Protein AF-A0A934XRZ8-F1 (afdb_monomer_lite)

Secondary structure (DSSP, 8-state):
-EEEEETTEEEEE-TT-EEEE-S-GGG--S-TTS---SEEEE-SS-EEEE----TT-TTS-HHHHHHHHHHHHTT---HHHHHHHHHHHHHHHHTT-S------TT----

Foldseek 3Di:
DDWDDDPPDIDDDDPQKDKDQAPDPVPVVADPVAAAAGMWMGHPPDIDRHHDDDLVPPPDDPVVSVVVVVCVVVVNDPVSVVRNVVRHLVSCVVVVRNDPPPPDPPPDDD

Radius of gyration: 16.51 Å; chains: 1; bounding box: 47×30×38 Å

Sequence (110 aa):
MTTLSEGNLLLTIPDTGQARKFDDSANHRLTHCMKAVDFIVELTDRYLFIEVKDPQNPRAHTKERDKFIQEFLAGQGDQELIYKYRDSFLYEWASGRGSQANPLPGAHRD

pLDDT: mean 82.26, std 14.89, range [37.19, 94.56]

Structure (mmCIF, N/CA/C/O backbone):
data_AF-A0A934XRZ8-F1
#
_entry.id   AF-A0A934XRZ8-F1
#
loop_
_atom_site.group_PDB
_atom_site.id
_atom_site.type_symbol
_atom_site.label_atom_id
_atom_site.label_alt_id
_atom_site.label_comp_id
_atom_site.label_asym_id
_atom_site.label_entity_id
_atom_site.label_seq_id
_atom_site.pdbx_PDB_ins_code
_atom_site.Cartn_x
_atom_site.Cartn_y
_atom_site.Cartn_z
_atom_site.occupancy
_atom_site.B_iso_or_equiv
_atom_site.auth_seq_id
_atom_site.auth_comp_id
_atom_site.auth_asym_id
_atom_site.auth_atom_id
_atom_site.pdbx_PDB_model_num
ATOM 1 N N . MET A 1 1 ? 2.857 -8.583 18.973 1.00 80.44 1 MET A N 1
ATOM 2 C CA . MET A 1 1 ? 3.413 -7.969 17.746 1.00 80.44 1 MET A CA 1
ATOM 3 C C . MET A 1 1 ? 2.860 -8.712 16.552 1.00 80.44 1 MET A C 1
ATOM 5 O O . MET A 1 1 ? 2.648 -9.916 16.666 1.00 80.44 1 MET A O 1
ATOM 9 N N . THR A 1 2 ? 2.662 -8.029 15.427 1.00 89.81 2 THR A N 1
ATOM 10 C CA . THR A 1 2 ? 2.230 -8.662 14.171 1.00 89.81 2 THR A CA 1
ATOM 11 C C . THR A 1 2 ? 3.306 -8.459 13.117 1.00 89.81 2 THR A C 1
ATOM 13 O O . THR A 1 2 ? 3.767 -7.336 12.928 1.00 89.81 2 THR A O 1
ATOM 16 N N . THR A 1 3 ? 3.690 -9.526 12.418 1.00 92.25 3 THR A N 1
ATOM 17 C CA . THR A 1 3 ? 4.663 -9.453 11.322 1.00 92.25 3 THR A CA 1
ATOM 18 C C . THR A 1 3 ? 3.970 -9.753 10.002 1.00 92.25 3 THR A C 1
ATOM 20 O O . THR A 1 3 ? 3.334 -10.796 9.859 1.00 92.25 3 THR A O 1
ATOM 23 N N . LEU A 1 4 ? 4.107 -8.843 9.039 1.00 90.12 4 LEU A N 1
ATOM 24 C CA . LEU A 1 4 ? 3.677 -9.030 7.655 1.00 90.12 4 LEU A CA 1
ATOM 25 C C . LEU A 1 4 ? 4.894 -9.211 6.748 1.00 90.12 4 LEU A C 1
ATOM 27 O O . LEU A 1 4 ? 5.991 -8.759 7.079 1.00 90.12 4 LEU A O 1
ATOM 31 N N . SER A 1 5 ? 4.695 -9.870 5.606 1.00 90.12 5 SER A N 1
ATOM 32 C CA . SER A 1 5 ? 5.760 -10.106 4.630 1.00 90.12 5 SER A CA 1
ATOM 33 C C . SER A 1 5 ? 5.313 -9.801 3.203 1.00 90.12 5 SER A C 1
ATOM 35 O O . SER A 1 5 ? 4.168 -10.076 2.841 1.00 90.12 5 SER A O 1
ATOM 37 N N . GLU A 1 6 ? 6.241 -9.262 2.412 1.00 86.94 6 GLU A N 1
ATOM 38 C CA . GLU A 1 6 ? 6.152 -9.127 0.955 1.00 86.94 6 GLU A CA 1
ATOM 39 C C . GLU A 1 6 ? 7.475 -9.604 0.356 1.00 86.94 6 GLU A C 1
ATOM 41 O O . GLU A 1 6 ? 8.514 -8.967 0.530 1.00 86.94 6 GLU A O 1
ATOM 46 N N . GLY A 1 7 ? 7.473 -10.772 -0.286 1.00 85.12 7 GLY A N 1
ATOM 47 C CA . GLY A 1 7 ? 8.718 -11.421 -0.697 1.00 85.12 7 GLY A CA 1
ATOM 48 C C . GLY A 1 7 ? 9.654 -11.672 0.493 1.00 85.12 7 GLY A C 1
ATOM 49 O O . GLY A 1 7 ? 9.323 -12.428 1.404 1.00 85.12 7 GLY A O 1
ATOM 50 N N . ASN A 1 8 ? 10.836 -11.059 0.468 1.00 86.75 8 ASN A N 1
ATOM 51 C CA . ASN A 1 8 ? 11.844 -11.110 1.533 1.00 86.75 8 ASN A CA 1
ATOM 52 C C . ASN A 1 8 ? 11.774 -9.918 2.508 1.00 86.75 8 ASN A C 1
ATOM 54 O O . ASN A 1 8 ? 12.579 -9.854 3.439 1.00 86.75 8 ASN A O 1
ATOM 58 N N . LEU A 1 9 ? 10.851 -8.976 2.303 1.00 87.75 9 LEU A N 1
ATOM 59 C CA . LEU A 1 9 ? 10.666 -7.823 3.176 1.00 87.75 9 LEU A CA 1
ATOM 60 C C . LEU A 1 9 ? 9.740 -8.181 4.337 1.00 87.75 9 LEU A C 1
ATOM 62 O O . LEU A 1 9 ? 8.725 -8.856 4.155 1.00 87.75 9 LEU A O 1
ATOM 66 N N . LEU A 1 10 ? 10.094 -7.707 5.532 1.00 92.31 10 LEU A N 1
ATOM 67 C CA . LEU A 1 10 ? 9.345 -7.921 6.768 1.00 92.31 10 LEU A CA 1
ATOM 68 C C . LEU A 1 10 ? 8.942 -6.578 7.373 1.00 92.31 10 LEU A C 1
ATOM 70 O O . LEU A 1 10 ? 9.776 -5.695 7.567 1.00 92.31 10 LEU A O 1
ATOM 74 N N . LEU A 1 11 ? 7.663 -6.455 7.709 1.00 91.12 11 LEU A N 1
ATOM 75 C CA . LEU A 1 11 ? 7.089 -5.308 8.404 1.00 91.12 11 LEU A CA 1
ATOM 76 C C . LEU A 1 11 ? 6.648 -5.765 9.793 1.00 91.12 11 LEU A C 1
ATOM 78 O O . LEU A 1 11 ? 5.717 -6.563 9.916 1.00 91.12 11 LEU A O 1
ATOM 82 N N . THR A 1 12 ? 7.308 -5.257 10.832 1.00 94.56 12 THR A N 1
ATOM 83 C CA . THR A 1 12 ? 6.937 -5.528 12.226 1.00 94.56 12 THR A CA 1
ATOM 84 C C . THR A 1 12 ? 6.070 -4.396 12.748 1.00 94.56 12 THR A C 1
ATOM 86 O O . THR A 1 12 ? 6.493 -3.241 12.787 1.00 94.56 12 THR A O 1
ATOM 89 N N . ILE A 1 13 ? 4.860 -4.741 13.170 1.00 94.19 13 ILE A N 1
ATOM 90 C CA . ILE A 1 13 ? 3.849 -3.804 13.648 1.00 94.19 13 ILE A CA 1
ATOM 91 C C . ILE A 1 13 ? 3.726 -3.952 15.170 1.00 94.19 13 ILE A C 1
ATOM 93 O O . ILE A 1 13 ? 3.658 -5.088 15.669 1.00 94.19 13 ILE A O 1
ATOM 97 N N . PRO A 1 14 ? 3.719 -2.833 15.922 1.00 92.25 14 PRO A N 1
ATOM 98 C CA . PRO A 1 14 ? 3.557 -2.868 17.370 1.00 92.25 14 PRO A CA 1
ATOM 99 C C . PRO A 1 14 ? 2.212 -3.487 17.761 1.00 92.25 14 PRO A C 1
ATOM 101 O O . PRO A 1 14 ? 1.252 -3.440 17.001 1.00 92.25 14 PRO A O 1
ATOM 104 N N . ASP A 1 15 ? 2.125 -4.025 18.976 1.00 90.25 15 ASP A N 1
ATOM 105 C CA . ASP A 1 15 ? 0.937 -4.721 19.508 1.00 90.25 15 ASP A CA 1
ATOM 106 C C . ASP A 1 15 ? -0.300 -3.824 19.586 1.00 90.25 15 ASP A C 1
ATOM 108 O O . ASP A 1 15 ? -1.427 -4.307 19.572 1.00 90.25 15 ASP A O 1
ATOM 112 N N . THR A 1 16 ? -0.081 -2.514 19.663 1.00 91.81 16 THR A N 1
ATOM 113 C CA . THR A 1 16 ? -1.128 -1.492 19.647 1.00 91.81 16 THR A CA 1
ATOM 114 C C . THR A 1 16 ? -1.679 -1.216 18.249 1.00 91.81 16 THR A C 1
ATOM 116 O O . THR A 1 16 ? -2.648 -0.471 18.123 1.00 91.81 16 THR A O 1
ATOM 119 N N . GLY A 1 17 ? -1.059 -1.774 17.208 1.00 91.56 17 GLY A N 1
ATOM 120 C CA . GLY A 1 17 ? -1.465 -1.623 15.821 1.00 91.56 17 GLY A CA 1
ATOM 121 C C . GLY A 1 17 ? -2.066 -2.901 15.245 1.00 91.56 17 GLY A C 1
ATOM 122 O O . GLY A 1 17 ? -1.700 -4.019 15.608 1.00 91.56 17 GLY A O 1
ATOM 123 N N . GLN A 1 18 ? -2.968 -2.728 14.288 1.00 92.06 18 GLN A N 1
ATOM 124 C CA . GLN A 1 18 ? -3.486 -3.804 13.451 1.00 92.06 18 GLN A CA 1
ATOM 125 C C . GLN A 1 18 ? -2.943 -3.643 12.041 1.00 92.06 18 GLN A C 1
ATOM 127 O O . GLN A 1 18 ? -2.780 -2.529 11.552 1.00 92.06 18 GLN A O 1
ATOM 132 N N . ALA A 1 19 ? -2.661 -4.747 11.363 1.00 92.06 19 ALA A N 1
ATOM 133 C CA . ALA A 1 19 ? -2.160 -4.692 10.002 1.00 92.06 19 ALA A CA 1
ATOM 134 C C . ALA A 1 19 ? -2.662 -5.868 9.181 1.00 92.06 19 ALA A C 1
ATOM 136 O O . ALA A 1 19 ? -2.875 -6.962 9.705 1.00 92.06 19 ALA A O 1
ATOM 137 N N . ARG A 1 20 ? -2.841 -5.637 7.882 1.00 90.75 20 ARG A N 1
ATOM 138 C CA . ARG A 1 20 ? -3.275 -6.666 6.938 1.00 90.75 20 ARG A CA 1
ATOM 139 C C . ARG A 1 20 ? -2.712 -6.419 5.547 1.00 90.75 20 ARG A C 1
ATOM 141 O O . ARG A 1 20 ? -2.519 -5.268 5.150 1.00 90.75 20 ARG A O 1
ATOM 148 N N . LYS A 1 21 ? -2.527 -7.507 4.799 1.00 91.25 21 LYS A N 1
ATOM 149 C CA . LYS A 1 21 ? -2.360 -7.453 3.345 1.00 91.25 21 LYS A CA 1
ATOM 150 C C . LYS A 1 21 ? -3.701 -7.087 2.712 1.00 91.25 21 LYS A C 1
ATOM 152 O O . LYS A 1 21 ? -4.736 -7.617 3.116 1.00 91.25 21 LYS A O 1
ATOM 157 N N . PHE A 1 22 ? -3.684 -6.134 1.794 1.00 89.12 22 PHE A N 1
ATOM 158 C CA . PHE A 1 22 ? -4.874 -5.565 1.175 1.00 89.12 22 PHE A CA 1
ATOM 159 C C . PHE A 1 22 ? -4.958 -5.905 -0.315 1.00 89.12 22 PHE A C 1
ATOM 161 O O . PHE A 1 22 ? -6.043 -6.243 -0.786 1.00 89.12 22 PHE A O 1
ATOM 168 N N . ASP A 1 23 ? -3.823 -5.944 -1.019 1.00 84.69 23 ASP A N 1
ATOM 169 C CA . ASP A 1 23 ? -3.750 -6.396 -2.414 1.00 84.69 23 ASP A CA 1
ATOM 170 C C . ASP A 1 23 ? -3.624 -7.930 -2.552 1.00 84.69 23 ASP A C 1
ATOM 172 O O . ASP A 1 23 ? -2.749 -8.464 -3.230 1.00 84.69 23 ASP A O 1
ATOM 176 N N . ASP A 1 24 ? -4.466 -8.683 -1.843 1.00 76.00 24 ASP A N 1
ATOM 177 C CA . ASP A 1 24 ? -4.521 -10.142 -1.985 1.00 76.00 24 ASP A CA 1
ATOM 178 C C . ASP A 1 24 ? -5.599 -10.546 -2.996 1.00 76.00 24 ASP A C 1
ATOM 180 O O . ASP A 1 24 ? -6.776 -10.250 -2.807 1.00 76.00 24 ASP A O 1
ATOM 184 N N . SER A 1 25 ? -5.203 -11.288 -4.032 1.00 65.38 25 SER A N 1
ATOM 185 C CA . SER A 1 25 ? -6.081 -11.848 -5.069 1.00 65.38 25 SER A CA 1
ATOM 186 C C . SER A 1 25 ? -7.289 -12.636 -4.538 1.00 65.38 25 SER A C 1
ATOM 188 O O . SER A 1 25 ? -8.355 -12.588 -5.149 1.00 65.38 25 SER A O 1
ATOM 190 N N . ALA A 1 26 ? -7.166 -13.323 -3.395 1.00 62.84 26 ALA A N 1
ATOM 191 C CA . ALA A 1 26 ? -8.270 -14.088 -2.803 1.00 62.84 26 ALA A CA 1
ATOM 192 C C . ALA A 1 26 ? -9.307 -13.192 -2.106 1.00 62.84 26 ALA A C 1
ATOM 194 O O . ALA A 1 26 ? -10.468 -13.567 -1.947 1.00 62.84 26 ALA A O 1
ATOM 195 N N . ASN A 1 27 ? -8.884 -11.996 -1.704 1.00 58.25 27 ASN A N 1
ATOM 196 C CA . ASN A 1 27 ? -9.676 -11.015 -0.982 1.00 58.25 27 ASN A CA 1
ATOM 197 C C . ASN A 1 27 ? -9.737 -9.693 -1.746 1.00 58.25 27 ASN A C 1
ATOM 199 O O . ASN A 1 27 ? -9.931 -8.665 -1.097 1.00 58.25 27 ASN A O 1
ATOM 203 N N . HIS A 1 28 ? -9.538 -9.702 -3.075 1.00 56.34 28 HIS A N 1
ATOM 204 C CA . HIS A 1 28 ? -9.414 -8.482 -3.867 1.00 56.34 28 HIS A CA 1
ATOM 205 C C . HIS A 1 28 ? -10.758 -7.761 -3.848 1.00 56.34 28 HIS A C 1
ATOM 207 O O . HIS A 1 28 ? -11.714 -8.063 -4.558 1.00 56.34 28 HIS A O 1
ATOM 213 N N . ARG A 1 29 ? -10.839 -6.882 -2.861 1.00 59.62 29 ARG A N 1
ATOM 214 C CA . ARG A 1 29 ? -12.042 -6.252 -2.334 1.00 59.62 29 ARG A CA 1
ATOM 215 C C . ARG A 1 29 ? -12.406 -5.009 -3.132 1.00 59.62 29 ARG A C 1
ATOM 217 O O . ARG A 1 29 ? -13.524 -4.511 -3.034 1.00 59.62 29 ARG A O 1
ATOM 224 N N . LEU A 1 30 ? -11.453 -4.545 -3.927 1.00 63.47 30 LEU A N 1
ATOM 225 C CA . LEU A 1 30 ? -11.585 -3.461 -4.865 1.00 63.47 30 LEU A CA 1
ATOM 226 C C . LEU A 1 30 ? -12.182 -4.004 -6.163 1.00 63.47 30 LEU A C 1
ATOM 228 O O . LEU A 1 30 ? -11.723 -4.994 -6.728 1.00 63.47 30 LEU A O 1
ATOM 232 N N . THR A 1 31 ? -13.257 -3.365 -6.618 1.00 60.28 31 THR A N 1
ATOM 233 C CA . THR A 1 31 ? -13.828 -3.611 -7.944 1.00 60.28 31 THR A CA 1
ATOM 234 C C . THR A 1 31 ? -12.744 -3.391 -9.000 1.00 60.28 31 THR A C 1
ATOM 236 O O . THR A 1 31 ? -11.897 -2.527 -8.807 1.00 60.28 31 THR A O 1
ATOM 239 N N . HIS A 1 32 ? -12.793 -4.107 -10.129 1.00 68.06 32 HIS A N 1
ATOM 240 C CA . HIS A 1 32 ? -11.825 -4.068 -11.250 1.00 68.06 32 HIS A CA 1
ATOM 241 C C . HIS A 1 32 ? -11.374 -2.672 -11.753 1.00 68.06 32 HIS A C 1
ATOM 243 O O . HIS A 1 32 ? -10.483 -2.578 -12.592 1.00 68.06 32 HIS A O 1
ATOM 249 N N . CYS A 1 33 ? -12.009 -1.594 -11.296 1.00 77.56 33 CYS A N 1
ATOM 250 C CA . CYS A 1 33 ? -11.712 -0.205 -11.617 1.00 77.56 33 CYS A CA 1
ATOM 251 C C . CYS A 1 33 ? -10.875 0.550 -10.563 1.00 77.56 33 CYS A C 1
ATOM 253 O O . CYS A 1 33 ? -10.525 1.700 -10.814 1.00 77.56 33 CYS A O 1
ATOM 255 N N . MET A 1 34 ? -10.564 -0.044 -9.405 1.00 86.31 34 MET A N 1
ATOM 256 C CA . MET A 1 34 ? -9.865 0.626 -8.299 1.00 86.31 34 MET A CA 1
ATOM 257 C C . MET A 1 34 ? -8.476 0.028 -8.053 1.00 86.31 34 MET A C 1
ATOM 259 O O . MET A 1 34 ? -8.274 -1.174 -8.210 1.00 86.31 34 MET A O 1
ATOM 263 N N . LYS A 1 35 ? -7.515 0.866 -7.646 1.00 89.88 35 LYS A N 1
ATOM 264 C CA . LYS A 1 35 ? -6.144 0.443 -7.320 1.00 89.88 35 LYS A CA 1
ATOM 265 C C . LYS A 1 35 ? -5.962 0.166 -5.820 1.00 89.88 35 LYS A C 1
ATOM 267 O O . LYS A 1 35 ? -6.453 0.919 -4.984 1.00 89.88 35 LYS A O 1
ATOM 272 N N . ALA A 1 36 ? -5.214 -0.884 -5.482 1.00 91.44 36 ALA A N 1
ATOM 273 C CA . ALA A 1 36 ? -4.932 -1.301 -4.105 1.00 91.44 36 ALA A CA 1
ATOM 274 C C . ALA A 1 36 ? -3.494 -0.968 -3.694 1.00 91.44 36 ALA A C 1
ATOM 276 O O . ALA A 1 36 ? -2.586 -1.110 -4.512 1.00 91.44 36 ALA A O 1
ATOM 277 N N . VAL A 1 37 ? -3.278 -0.573 -2.438 1.00 93.38 37 VAL A N 1
ATOM 278 C CA . VAL A 1 37 ? -1.956 -0.688 -1.792 1.00 93.38 37 VAL A CA 1
ATOM 279 C C . VAL A 1 37 ? -1.725 -2.113 -1.287 1.00 93.38 37 VAL A C 1
ATOM 281 O O . VAL A 1 37 ? -2.687 -2.819 -0.978 1.00 93.38 37 VAL A O 1
ATOM 284 N N . ASP A 1 38 ? -0.465 -2.511 -1.122 1.00 91.88 38 ASP A N 1
ATOM 285 C CA . ASP A 1 38 ? -0.113 -3.840 -0.605 1.00 91.88 38 ASP A CA 1
ATOM 286 C C . ASP A 1 38 ? -0.613 -4.071 0.825 1.00 91.88 38 ASP A C 1
ATOM 288 O O . ASP A 1 38 ? -1.188 -5.121 1.125 1.00 91.88 38 ASP A O 1
ATOM 292 N N . PHE A 1 39 ? -0.429 -3.088 1.713 1.00 93.19 39 PHE A N 1
ATOM 293 C CA . PHE A 1 39 ? -0.768 -3.204 3.130 1.00 93.19 39 PHE A CA 1
ATOM 294 C C . PHE A 1 39 ? -1.532 -2.002 3.662 1.00 93.19 39 PHE A C 1
ATOM 296 O O . PHE A 1 39 ? -1.311 -0.855 3.271 1.00 93.19 39 PHE A O 1
ATOM 303 N N . ILE A 1 40 ? -2.381 -2.277 4.650 1.00 93.25 40 ILE A N 1
ATOM 304 C CA . ILE A 1 40 ? -3.007 -1.249 5.478 1.00 93.25 40 ILE A CA 1
ATOM 305 C C . ILE A 1 40 ? -2.667 -1.539 6.932 1.00 93.25 40 ILE A C 1
ATOM 307 O O . ILE A 1 40 ? -2.901 -2.648 7.422 1.00 93.25 40 ILE A O 1
ATOM 311 N N . VAL A 1 41 ? -2.121 -0.529 7.606 1.00 93.50 41 VAL A N 1
ATOM 312 C CA . VAL A 1 41 ? -1.806 -0.551 9.034 1.00 93.50 41 VAL A CA 1
ATOM 313 C C . VAL A 1 41 ? -2.666 0.488 9.735 1.00 93.50 41 VAL A C 1
ATOM 315 O O . VAL A 1 41 ? -2.675 1.656 9.361 1.00 93.50 41 VAL A O 1
ATOM 318 N N . GLU A 1 42 ? -3.373 0.064 10.765 1.00 92.56 42 GLU A N 1
ATOM 319 C CA . GLU A 1 42 ? -4.129 0.913 11.671 1.00 92.56 42 GLU A CA 1
ATOM 320 C C . GLU A 1 42 ? -3.349 1.028 12.977 1.00 92.56 42 GLU A C 1
ATOM 322 O O . GLU A 1 42 ? -3.154 0.046 13.692 1.00 92.56 42 GLU A O 1
ATOM 327 N N . LEU A 1 43 ? -2.853 2.228 13.255 1.00 90.75 43 LEU A N 1
ATOM 328 C CA . LEU A 1 43 ? -2.252 2.591 14.531 1.00 90.75 43 LEU A CA 1
ATOM 329 C C . LEU A 1 43 ? -3.288 3.351 15.366 1.00 90.75 43 LEU A C 1
ATOM 331 O O . LEU A 1 43 ? -4.360 3.706 14.886 1.00 90.75 43 LEU A O 1
ATOM 335 N N . THR A 1 44 ? -2.950 3.654 16.617 1.00 89.25 44 THR A N 1
ATOM 336 C CA . THR A 1 44 ? -3.875 4.307 17.556 1.00 89.25 44 THR A CA 1
ATOM 337 C C . THR A 1 44 ? -4.369 5.685 17.109 1.00 89.25 44 THR A C 1
ATOM 339 O O . THR A 1 44 ? -5.421 6.122 17.560 1.00 89.25 44 THR A O 1
ATOM 342 N N . ASP A 1 45 ? -3.614 6.392 16.267 1.00 89.44 45 ASP A N 1
ATOM 343 C CA . ASP A 1 45 ? -3.891 7.777 15.875 1.00 89.44 45 ASP A CA 1
ATOM 344 C C . ASP A 1 45 ? -3.936 8.005 14.356 1.00 89.44 45 ASP A C 1
ATOM 346 O O . ASP A 1 45 ? -4.180 9.127 13.909 1.00 89.44 45 ASP A O 1
ATOM 350 N N . ARG A 1 46 ? -3.673 6.971 13.549 1.00 89.81 46 ARG A N 1
ATOM 351 C CA . ARG A 1 46 ? -3.560 7.100 12.092 1.00 89.81 46 ARG A CA 1
ATOM 352 C C . ARG A 1 46 ? -3.691 5.767 11.371 1.00 89.81 46 ARG A C 1
ATOM 354 O O . ARG A 1 46 ? -3.353 4.715 11.909 1.00 89.81 46 ARG A O 1
ATOM 361 N N . TYR A 1 47 ? -4.055 5.856 10.098 1.00 92.75 47 TYR A N 1
ATOM 362 C CA . TYR A 1 47 ? -3.899 4.771 9.136 1.00 92.75 47 TYR A CA 1
ATOM 363 C C . TYR A 1 47 ? -2.662 5.016 8.274 1.00 92.75 47 TYR A C 1
ATOM 365 O O . TYR A 1 47 ? -2.398 6.145 7.856 1.00 92.75 47 TYR A O 1
ATOM 373 N N . LEU A 1 48 ? -1.931 3.948 7.977 1.00 94.06 48 LEU A N 1
ATOM 374 C CA . LEU A 1 48 ? -0.859 3.921 6.993 1.00 94.06 48 LEU A CA 1
ATOM 375 C C . LEU A 1 48 ? -1.295 3.026 5.835 1.00 94.06 48 LEU A C 1
ATOM 377 O O . LEU A 1 48 ? -1.648 1.863 6.033 1.00 94.06 48 LEU A O 1
ATOM 381 N N . PHE A 1 49 ? -1.242 3.577 4.629 1.00 94.44 49 PHE A N 1
ATOM 382 C CA . PHE A 1 49 ? -1.458 2.859 3.379 1.00 94.44 49 PHE A CA 1
ATOM 383 C C . PHE A 1 49 ? -0.092 2.677 2.733 1.00 94.44 49 PHE A C 1
ATOM 385 O O . PHE A 1 49 ? 0.565 3.664 2.401 1.00 94.44 49 PHE A O 1
ATOM 392 N N . ILE A 1 50 ? 0.365 1.434 2.640 1.00 93.88 50 ILE A N 1
ATOM 393 C CA . ILE A 1 50 ? 1.758 1.118 2.335 1.00 93.88 50 ILE A CA 1
ATOM 394 C C . ILE A 1 50 ? 1.804 0.327 1.034 1.00 93.88 50 ILE A C 1
ATOM 396 O O . ILE A 1 50 ? 1.277 -0.780 0.959 1.00 93.88 50 ILE A O 1
ATOM 400 N N . GLU A 1 51 ? 2.466 0.907 0.039 1.00 93.06 51 GLU A N 1
ATOM 401 C CA . GLU A 1 51 ? 2.909 0.230 -1.177 1.00 93.06 51 GLU A CA 1
ATOM 402 C C . GLU A 1 51 ? 4.400 -0.087 -1.041 1.00 93.06 51 GLU A C 1
ATOM 404 O O . GLU A 1 51 ? 5.191 0.767 -0.627 1.00 93.06 51 GLU A O 1
ATOM 409 N N . VAL A 1 52 ? 4.793 -1.299 -1.408 1.00 90.88 52 VAL A N 1
ATOM 410 C CA . VAL A 1 52 ? 6.162 -1.790 -1.349 1.00 90.88 52 VAL A CA 1
ATOM 411 C C . VAL A 1 52 ? 6.686 -1.999 -2.766 1.00 90.88 52 VAL A C 1
ATOM 413 O O . VAL A 1 52 ? 6.132 -2.751 -3.563 1.00 90.88 52 VAL A O 1
ATOM 416 N N . LYS A 1 53 ? 7.815 -1.359 -3.079 1.00 87.81 53 LYS A N 1
ATOM 417 C CA . LYS A 1 53 ? 8.574 -1.607 -4.308 1.00 87.81 53 LYS A CA 1
ATOM 418 C C . LYS A 1 53 ? 9.932 -2.193 -3.942 1.00 87.81 53 LYS A C 1
ATOM 420 O O . LYS A 1 53 ? 10.721 -1.537 -3.268 1.00 87.81 53 LYS A O 1
ATOM 425 N N . ASP A 1 54 ? 10.208 -3.409 -4.410 1.00 88.19 54 ASP A N 1
ATOM 426 C CA . ASP A 1 54 ? 11.526 -4.038 -4.297 1.00 88.19 54 ASP A CA 1
ATOM 427 C C . ASP A 1 54 ? 12.233 -4.039 -5.666 1.00 88.19 54 ASP A C 1
ATOM 429 O O . ASP A 1 54 ? 12.026 -4.953 -6.472 1.00 88.19 54 ASP A O 1
ATOM 433 N N . PRO A 1 55 ? 13.078 -3.032 -5.965 1.00 85.75 55 PRO A N 1
ATOM 434 C CA . PRO A 1 55 ? 13.840 -3.008 -7.209 1.00 85.75 55 PRO A CA 1
ATOM 435 C C . PRO A 1 55 ? 14.911 -4.109 -7.276 1.00 85.75 55 PRO A C 1
ATOM 437 O O . PRO A 1 55 ? 15.440 -4.371 -8.354 1.00 85.75 55 PRO A O 1
ATOM 440 N N . GLN A 1 56 ? 15.254 -4.757 -6.159 1.00 85.44 56 GLN A N 1
ATOM 441 C CA . GLN A 1 56 ? 16.212 -5.862 -6.128 1.00 85.44 56 GLN A CA 1
ATOM 442 C C . GLN A 1 56 ? 15.549 -7.223 -6.368 1.00 85.44 56 GLN A C 1
ATOM 444 O O . GLN A 1 56 ? 16.260 -8.215 -6.542 1.00 85.44 56 GLN A O 1
ATOM 449 N N . ASN A 1 57 ? 14.215 -7.281 -6.438 1.00 83.88 57 ASN A N 1
ATOM 450 C CA . ASN A 1 57 ? 13.492 -8.515 -6.704 1.00 83.88 57 ASN A CA 1
ATOM 451 C C . ASN A 1 57 ? 13.925 -9.098 -8.066 1.00 83.88 57 ASN A C 1
ATOM 453 O O . ASN A 1 57 ? 13.673 -8.484 -9.107 1.00 83.88 57 ASN A O 1
ATOM 457 N N . PRO A 1 58 ? 14.521 -10.306 -8.108 1.00 82.88 58 PRO A N 1
ATOM 458 C CA . PRO A 1 58 ? 15.023 -10.898 -9.349 1.00 82.88 58 PRO A CA 1
ATOM 459 C C . PRO A 1 58 ? 13.909 -11.252 -10.343 1.00 82.88 58 PRO A C 1
ATOM 461 O O . PRO A 1 58 ? 14.193 -11.521 -11.508 1.00 82.88 58 PRO A O 1
ATOM 464 N N . ARG A 1 59 ? 12.647 -11.275 -9.895 1.00 84.62 59 ARG A N 1
ATOM 465 C CA . ARG A 1 59 ? 11.471 -11.501 -10.744 1.00 84.62 59 ARG A CA 1
ATOM 466 C C . ARG A 1 59 ? 10.865 -10.208 -11.294 1.00 84.62 59 ARG A C 1
ATOM 468 O O . ARG A 1 59 ? 9.946 -10.294 -12.102 1.00 84.62 59 ARG A O 1
ATOM 475 N N . ALA A 1 60 ? 11.336 -9.035 -10.868 1.00 83.75 60 ALA A N 1
ATOM 476 C CA . ALA A 1 60 ? 10.849 -7.768 -11.397 1.00 83.75 60 ALA A CA 1
ATOM 477 C C . ALA A 1 60 ? 11.226 -7.627 -12.879 1.00 83.75 60 ALA A C 1
ATOM 479 O O . ALA A 1 60 ? 12.357 -7.915 -13.280 1.00 83.75 60 ALA A O 1
ATOM 480 N N . HIS A 1 61 ? 10.294 -7.149 -13.705 1.00 87.56 61 HIS A N 1
ATOM 481 C CA . HIS A 1 61 ? 10.588 -6.875 -15.105 1.00 87.56 61 HIS A CA 1
ATOM 482 C C . HIS A 1 61 ? 11.612 -5.743 -15.216 1.00 87.56 61 HIS A C 1
ATOM 484 O O . HIS A 1 61 ? 11.368 -4.626 -14.760 1.00 87.56 61 HIS A O 1
ATOM 490 N N . THR A 1 62 ? 12.742 -6.011 -15.878 1.00 89.06 62 THR A N 1
ATOM 491 C CA . THR A 1 62 ? 13.875 -5.077 -15.998 1.00 89.06 62 THR A CA 1
ATOM 492 C C . THR A 1 62 ? 13.443 -3.681 -16.445 1.00 89.06 62 THR A C 1
ATOM 494 O O . THR A 1 62 ? 13.845 -2.691 -15.848 1.00 89.06 62 THR A O 1
ATOM 497 N N . LYS A 1 63 ? 12.553 -3.592 -17.445 1.00 89.56 63 LYS A N 1
ATOM 498 C CA . LYS A 1 63 ? 12.057 -2.313 -17.974 1.00 89.56 63 LYS A CA 1
ATOM 499 C C . LYS A 1 63 ? 11.253 -1.510 -16.945 1.00 89.56 63 LYS A C 1
ATOM 501 O O . LYS A 1 63 ? 11.398 -0.294 -16.881 1.00 89.56 63 LYS A O 1
ATOM 506 N N . GLU A 1 64 ? 10.395 -2.170 -16.174 1.00 86.38 64 GLU A N 1
ATOM 507 C CA . GLU A 1 64 ? 9.549 -1.521 -15.164 1.00 86.38 64 GLU A CA 1
ATOM 508 C C . GLU A 1 64 ? 10.377 -1.087 -13.959 1.00 86.38 64 GLU A C 1
ATOM 510 O O . GLU A 1 64 ? 10.232 0.038 -13.488 1.00 86.38 64 GLU A O 1
ATOM 515 N N . ARG A 1 65 ? 11.312 -1.941 -13.528 1.00 90.44 65 ARG A N 1
ATOM 516 C CA . ARG A 1 65 ? 12.287 -1.622 -12.485 1.00 90.44 65 ARG A CA 1
ATOM 517 C C . ARG A 1 65 ? 13.119 -0.398 -12.856 1.00 90.44 65 ARG A C 1
ATOM 519 O O . ARG A 1 65 ? 13.218 0.533 -12.064 1.00 90.44 65 ARG A O 1
ATOM 526 N N . ASP A 1 66 ? 13.725 -0.400 -14.040 1.00 91.25 66 ASP A N 1
ATOM 527 C CA . ASP A 1 66 ? 14.613 0.684 -14.462 1.00 91.25 66 ASP A CA 1
ATOM 528 C C . ASP A 1 66 ? 13.831 1.995 -14.613 1.00 91.25 66 ASP A C 1
ATOM 530 O O . ASP A 1 66 ? 14.307 3.042 -14.180 1.00 91.25 66 ASP A O 1
ATOM 534 N N . LYS A 1 67 ? 12.599 1.932 -15.140 1.00 89.19 67 LYS A N 1
ATOM 535 C CA . LYS A 1 67 ? 11.684 3.078 -15.181 1.00 89.19 67 LYS A CA 1
ATOM 536 C C . LYS A 1 67 ? 11.402 3.617 -13.774 1.00 89.19 67 LYS A C 1
ATOM 538 O O . LYS A 1 67 ? 11.617 4.802 -13.544 1.00 89.19 67 LYS A O 1
ATOM 543 N N . PHE A 1 68 ? 10.993 2.756 -12.839 1.00 88.75 68 PHE A N 1
ATOM 544 C CA . PHE A 1 68 ? 10.721 3.149 -11.454 1.00 88.75 68 PHE A CA 1
ATOM 545 C C . PHE A 1 68 ? 11.937 3.817 -10.798 1.00 88.75 68 PHE A C 1
ATOM 547 O O . PHE A 1 68 ? 11.803 4.887 -10.215 1.00 88.75 68 PHE A O 1
ATOM 554 N N . ILE A 1 69 ? 13.134 3.230 -10.931 1.00 90.12 69 ILE A N 1
ATOM 555 C CA . ILE A 1 69 ? 14.369 3.801 -10.370 1.00 90.12 69 ILE A CA 1
ATOM 556 C C . ILE A 1 69 ? 14.642 5.192 -10.954 1.00 90.12 69 ILE A C 1
ATOM 558 O O . ILE A 1 69 ? 14.981 6.108 -10.208 1.00 90.12 69 ILE A O 1
ATOM 562 N N . GLN A 1 70 ? 14.498 5.364 -12.271 1.00 91.69 70 GLN A N 1
ATOM 563 C CA . GLN A 1 70 ? 14.712 6.658 -12.924 1.00 91.69 70 GLN A CA 1
ATOM 564 C C . GLN A 1 70 ? 13.709 7.716 -12.448 1.00 91.69 70 GLN A C 1
ATOM 566 O O . GLN A 1 70 ? 14.120 8.815 -12.081 1.00 91.69 70 GLN A O 1
ATOM 571 N N . GLU A 1 71 ? 12.414 7.389 -12.411 1.00 89.12 71 GLU A N 1
ATOM 572 C CA . GLU A 1 71 ? 11.358 8.305 -11.953 1.00 89.12 71 GLU A CA 1
ATOM 573 C C . GLU A 1 71 ? 11.555 8.683 -10.475 1.00 89.12 71 GLU A C 1
ATOM 575 O O . GLU A 1 71 ? 11.506 9.865 -10.123 1.00 89.12 71 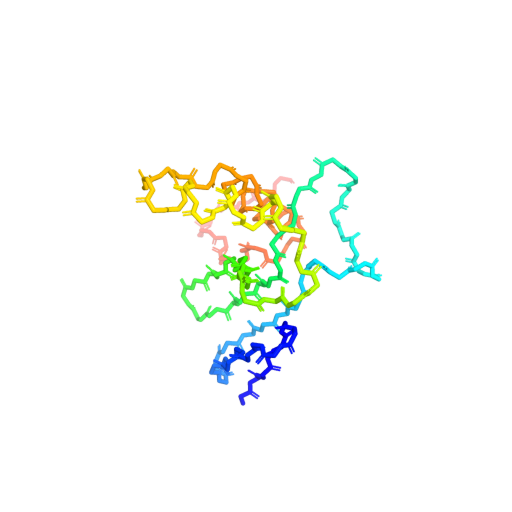GLU A O 1
ATOM 580 N N . PHE A 1 72 ? 11.889 7.702 -9.630 1.00 88.25 72 PHE A N 1
ATOM 581 C CA . PHE A 1 72 ? 12.173 7.905 -8.210 1.00 88.25 72 PHE A CA 1
ATOM 582 C C . PHE A 1 72 ? 13.378 8.830 -7.981 1.00 88.25 72 PHE A C 1
ATOM 584 O O . PHE A 1 72 ? 13.285 9.795 -7.223 1.00 88.25 72 PHE A O 1
ATOM 591 N N . LEU A 1 73 ? 14.506 8.584 -8.660 1.00 90.12 73 LEU A N 1
ATOM 592 C CA . LEU A 1 73 ? 15.714 9.414 -8.537 1.00 90.12 73 LEU A CA 1
ATOM 593 C C . LEU A 1 73 ? 15.524 10.828 -9.096 1.00 90.12 73 LEU A C 1
ATOM 595 O O . LEU A 1 73 ? 16.155 11.767 -8.614 1.00 90.12 73 LEU A O 1
ATOM 599 N N . ALA A 1 74 ? 14.645 10.995 -10.085 1.00 92.19 74 ALA A N 1
ATOM 600 C CA . ALA A 1 74 ? 14.274 12.301 -10.617 1.00 92.19 74 ALA A CA 1
ATOM 601 C C . ALA A 1 74 ? 13.353 13.101 -9.673 1.00 92.19 74 ALA A C 1
ATOM 603 O O . ALA A 1 74 ? 12.988 14.232 -9.997 1.00 92.19 74 ALA A O 1
ATOM 604 N N . GLY A 1 75 ? 12.958 12.531 -8.527 1.00 84.38 75 GLY A N 1
ATOM 605 C CA . GLY A 1 75 ? 12.017 13.150 -7.595 1.00 84.38 75 GLY A CA 1
ATOM 606 C C . GLY A 1 75 ? 10.611 13.286 -8.176 1.00 84.38 75 GLY A C 1
ATOM 607 O O . GLY A 1 75 ? 9.827 14.109 -7.701 1.00 84.38 75 GLY A O 1
ATOM 608 N N . GLN A 1 76 ? 10.288 12.519 -9.222 1.00 80.94 76 GLN A N 1
ATOM 609 C CA . GLN A 1 76 ? 8.939 12.503 -9.761 1.00 80.94 76 GLN A CA 1
ATOM 610 C C . GLN A 1 76 ? 8.029 11.826 -8.739 1.00 80.94 76 GLN A C 1
ATOM 612 O O . GLN A 1 76 ? 8.331 10.750 -8.224 1.00 80.94 76 GLN A O 1
ATOM 617 N N . GLY A 1 77 ? 6.922 12.492 -8.409 1.00 69.62 77 GLY A N 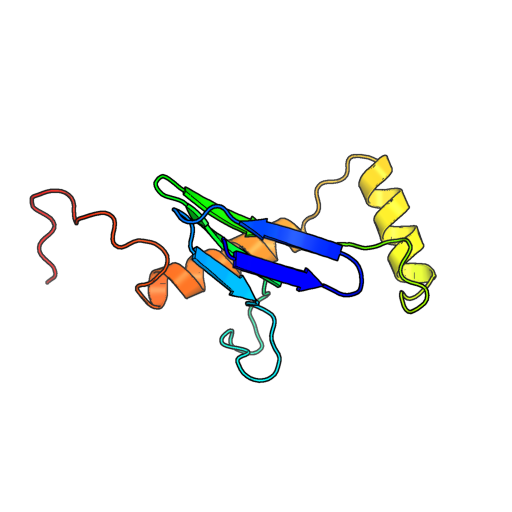1
ATOM 618 C CA . GLY A 1 77 ? 5.914 11.911 -7.534 1.00 69.62 77 GLY A CA 1
ATOM 619 C C . GLY A 1 77 ? 5.347 10.638 -8.155 1.00 69.62 77 GLY A C 1
ATOM 620 O O . GLY A 1 77 ? 5.041 10.605 -9.347 1.00 69.62 77 GLY A O 1
ATOM 621 N N . ASP A 1 78 ? 5.179 9.602 -7.337 1.00 82.00 78 ASP A N 1
ATOM 622 C CA . ASP A 1 78 ? 4.538 8.367 -7.767 1.00 82.00 78 ASP A CA 1
ATOM 623 C C . ASP A 1 78 ? 3.022 8.603 -7.887 1.00 82.00 78 ASP A C 1
ATOM 625 O O . ASP A 1 78 ? 2.250 8.499 -6.929 1.00 82.00 78 ASP A O 1
ATOM 629 N N . GLN A 1 79 ? 2.590 8.989 -9.088 1.00 86.19 79 GLN A N 1
ATOM 630 C CA . GLN A 1 79 ? 1.180 9.225 -9.397 1.00 86.19 79 GLN A CA 1
ATOM 631 C C . GLN A 1 79 ? 0.335 7.960 -9.179 1.00 86.19 79 GLN A C 1
ATOM 633 O O . GLN A 1 79 ? -0.848 8.049 -8.843 1.00 86.19 79 GLN A O 1
ATOM 638 N N . GLU A 1 80 ? 0.929 6.778 -9.350 1.00 87.38 80 GLU A N 1
ATOM 639 C CA . GLU A 1 80 ? 0.255 5.515 -9.089 1.00 87.38 80 GLU A CA 1
ATOM 640 C C . GLU A 1 80 ? 0.013 5.315 -7.591 1.00 87.38 80 GLU A C 1
ATOM 642 O O . GLU A 1 80 ? -1.095 4.924 -7.213 1.00 87.38 80 GLU A O 1
ATOM 647 N N . LEU A 1 81 ? 0.976 5.678 -6.741 1.00 91.31 81 LEU A N 1
ATOM 648 C CA . LEU A 1 81 ? 0.804 5.681 -5.289 1.00 91.31 81 LEU A CA 1
ATOM 649 C C . LEU A 1 81 ? -0.347 6.597 -4.849 1.00 91.31 81 LEU A C 1
ATOM 651 O O . LEU A 1 81 ? -1.131 6.211 -3.983 1.00 91.31 81 LEU A O 1
ATOM 655 N N . ILE A 1 82 ? -0.511 7.769 -5.475 1.00 91.69 82 ILE A N 1
ATOM 656 C CA . ILE A 1 82 ? -1.641 8.674 -5.190 1.00 91.69 82 ILE A CA 1
ATOM 657 C C . ILE A 1 82 ? -2.978 7.978 -5.465 1.00 91.69 82 ILE A C 1
ATOM 659 O O . ILE A 1 82 ? -3.891 8.035 -4.637 1.00 91.69 82 ILE A O 1
ATOM 663 N N . TYR A 1 83 ? -3.110 7.309 -6.613 1.00 92.69 83 TYR A N 1
ATOM 664 C CA . TYR A 1 83 ? -4.340 6.594 -6.954 1.00 92.69 83 TYR A CA 1
ATOM 665 C C . TYR A 1 83 ? -4.583 5.396 -6.037 1.00 92.69 83 TYR A C 1
ATOM 667 O O . TYR A 1 83 ? -5.698 5.237 -5.546 1.00 92.69 83 TYR A O 1
ATOM 675 N N . LYS A 1 84 ? -3.544 4.605 -5.746 1.00 93.19 84 LYS A N 1
ATOM 676 C CA . LYS A 1 84 ? -3.617 3.479 -4.807 1.00 93.19 84 LYS A CA 1
ATOM 677 C C . LYS A 1 84 ? -4.056 3.933 -3.417 1.00 93.19 84 LYS A C 1
ATOM 679 O O . LYS A 1 84 ? -4.951 3.321 -2.839 1.00 93.19 84 LYS A O 1
ATOM 684 N N . TYR A 1 85 ? -3.487 5.025 -2.904 1.00 94.06 85 TYR A N 1
ATOM 685 C CA . TYR A 1 85 ? -3.899 5.622 -1.634 1.00 94.06 85 TYR A CA 1
ATOM 686 C C . TYR A 1 85 ? -5.370 6.040 -1.664 1.00 94.06 85 TYR A C 1
ATOM 688 O O . TYR A 1 85 ? -6.144 5.595 -0.820 1.00 94.06 85 TYR A O 1
ATOM 696 N N . ARG A 1 86 ? -5.765 6.866 -2.645 1.00 93.94 86 ARG A N 1
ATOM 697 C CA . ARG A 1 86 ? -7.132 7.396 -2.762 1.00 93.94 86 ARG A CA 1
ATOM 698 C C . ARG A 1 86 ? -8.160 6.273 -2.784 1.00 93.94 86 ARG A C 1
ATOM 700 O O . AR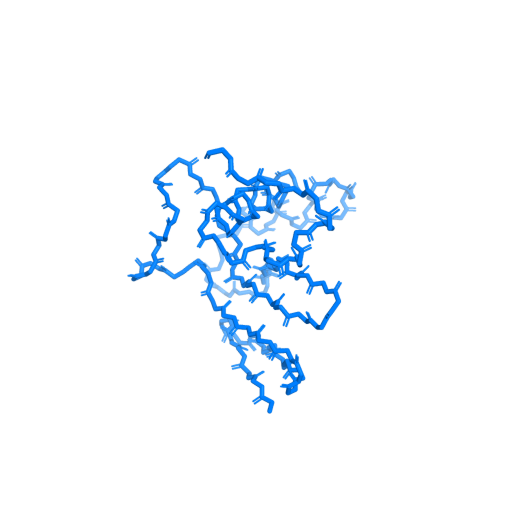G A 1 86 ? -9.141 6.320 -2.046 1.00 93.94 86 ARG A O 1
ATOM 707 N N . ASP A 1 87 ? -7.935 5.288 -3.641 1.00 93.19 87 ASP A N 1
ATOM 708 C CA . ASP A 1 87 ? -8.874 4.201 -3.877 1.00 93.19 87 ASP A CA 1
ATOM 709 C C . ASP A 1 87 ? -8.945 3.269 -2.656 1.00 93.19 87 ASP A C 1
ATOM 711 O O . ASP A 1 87 ? -10.040 2.936 -2.199 1.00 93.19 87 ASP A O 1
ATOM 715 N N . SER A 1 88 ? -7.799 2.927 -2.057 1.00 92.44 88 SER A N 1
ATOM 716 C CA . SER A 1 88 ? -7.748 2.110 -0.837 1.00 92.44 88 SER A CA 1
ATOM 717 C C . SER A 1 88 ? -8.410 2.811 0.350 1.00 92.44 88 SER A C 1
ATOM 719 O O . SER A 1 88 ? -9.182 2.190 1.081 1.00 92.44 88 SER A O 1
ATOM 721 N N . PHE A 1 89 ? -8.160 4.111 0.525 1.00 92.81 89 PHE A N 1
ATOM 722 C CA . PHE A 1 89 ? -8.803 4.918 1.559 1.00 92.81 89 PHE A CA 1
ATOM 723 C C . PHE A 1 89 ? -10.317 4.977 1.362 1.00 92.81 89 PHE A C 1
ATOM 725 O O . PHE A 1 89 ? -11.063 4.676 2.293 1.00 92.81 89 PHE A O 1
ATOM 732 N N . LEU A 1 90 ? -10.775 5.333 0.156 1.00 91.56 90 LEU A N 1
ATOM 733 C CA . LEU A 1 90 ? -12.199 5.459 -0.149 1.00 91.56 90 LEU A CA 1
ATOM 734 C C . LEU A 1 90 ? -12.933 4.141 0.096 1.00 91.56 90 LEU A C 1
ATOM 736 O O . LEU A 1 90 ? -14.004 4.134 0.702 1.00 91.56 90 LEU A O 1
ATOM 740 N N . TYR A 1 91 ? -12.343 3.029 -0.339 1.00 89.19 91 TYR A N 1
ATOM 741 C CA . TYR A 1 91 ? -12.898 1.708 -0.101 1.00 89.19 91 TYR A CA 1
ATOM 742 C C . TYR A 1 91 ? -12.992 1.383 1.390 1.00 89.19 91 TYR A C 1
ATOM 744 O O . TYR A 1 91 ? -14.040 0.952 1.873 1.00 89.19 91 TYR A O 1
ATOM 752 N N . GLU A 1 92 ? -11.916 1.607 2.143 1.00 88.12 92 GLU A N 1
ATOM 753 C CA . GLU A 1 92 ? -11.912 1.332 3.574 1.00 88.12 92 GLU A CA 1
ATOM 754 C C . GLU A 1 92 ? -12.927 2.189 4.318 1.00 88.12 92 GLU A C 1
ATOM 756 O O . GLU A 1 92 ? -13.695 1.659 5.125 1.00 88.12 92 GLU A O 1
ATOM 761 N N . TRP A 1 93 ? -12.995 3.479 3.998 1.00 88.56 93 TRP A N 1
ATOM 762 C CA . TRP A 1 93 ? -13.983 4.399 4.541 1.00 88.56 93 TRP A CA 1
ATOM 763 C C . TRP 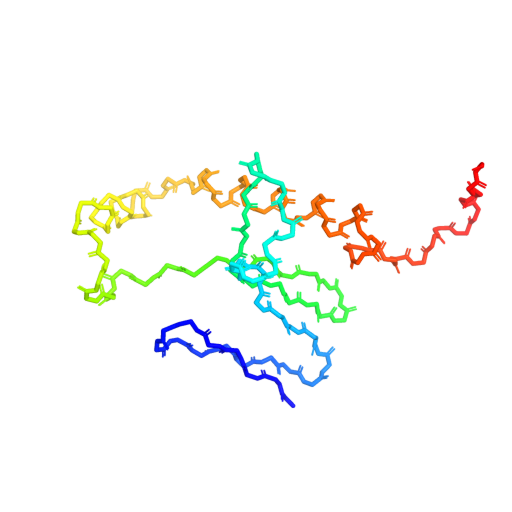A 1 93 ? -15.414 3.930 4.247 1.00 88.56 93 TRP A C 1
ATOM 765 O O . TRP A 1 93 ? -16.193 3.725 5.178 1.00 88.56 93 TRP A O 1
ATOM 775 N N . ALA A 1 94 ? -15.738 3.651 2.980 1.00 87.75 94 ALA A N 1
ATOM 776 C CA . ALA A 1 94 ? -17.067 3.193 2.569 1.00 87.75 94 ALA A CA 1
ATOM 777 C C . ALA A 1 94 ? -17.439 1.824 3.166 1.00 87.75 94 ALA A C 1
ATOM 779 O O . ALA A 1 94 ? -18.605 1.555 3.443 1.00 87.75 94 ALA A O 1
ATOM 780 N N . SER A 1 95 ? -16.448 0.966 3.414 1.00 85.06 95 SER A N 1
ATOM 781 C CA . SER A 1 95 ? -16.637 -0.334 4.068 1.00 85.06 95 SER A CA 1
ATOM 782 C C . SER A 1 95 ? -16.775 -0.257 5.597 1.00 85.06 95 SER A C 1
ATOM 784 O O . SER A 1 95 ? -16.871 -1.296 6.253 1.00 85.06 95 SER A O 1
ATOM 786 N N . GLY A 1 96 ? -16.757 0.952 6.172 1.00 84.50 96 GLY A N 1
ATOM 787 C CA . GLY A 1 96 ? -16.894 1.193 7.609 1.00 84.50 96 GLY A CA 1
ATOM 788 C C . GLY A 1 96 ? -15.638 0.900 8.432 1.00 84.50 96 GLY A C 1
ATOM 789 O O . GLY A 1 96 ? -15.725 0.835 9.655 1.00 84.50 96 GLY A O 1
ATOM 790 N N . ARG A 1 97 ? -14.484 0.715 7.779 1.00 79.31 97 ARG A N 1
ATOM 791 C CA . ARG A 1 97 ? -13.197 0.393 8.415 1.00 79.31 97 ARG A CA 1
ATOM 792 C C . ARG A 1 97 ? -12.197 1.549 8.414 1.00 79.31 97 ARG A C 1
ATOM 794 O O . ARG A 1 97 ? -11.341 1.590 9.278 1.00 79.31 97 ARG A O 1
ATOM 801 N N . GLY A 1 98 ? -12.307 2.487 7.470 1.00 65.12 98 GLY A N 1
ATOM 802 C CA . GLY A 1 98 ? -11.351 3.590 7.275 1.00 65.12 98 GLY A CA 1
ATOM 803 C C . GLY A 1 98 ? -11.582 4.823 8.153 1.00 65.12 98 GLY A C 1
ATOM 804 O O . GLY A 1 98 ? -10.861 5.808 8.018 1.00 65.12 98 GLY A O 1
ATOM 805 N N . SER A 1 99 ? -12.613 4.812 8.999 1.00 57.81 99 SER A N 1
ATOM 806 C CA . SER A 1 99 ? -12.797 5.677 10.175 1.00 57.81 99 SER A CA 1
ATOM 807 C C . SER A 1 99 ? -14.207 5.473 10.731 1.00 57.81 99 SER A C 1
ATOM 809 O O . SER A 1 99 ? -15.188 5.988 10.205 1.00 57.81 99 SER A O 1
ATOM 811 N N . GLN A 1 100 ? -14.300 4.784 11.864 1.00 50.03 100 GLN A N 1
ATOM 812 C CA . GLN A 1 100 ? -15.244 5.169 12.913 1.00 50.03 100 GLN A CA 1
ATOM 813 C C . GLN A 1 100 ? -14.453 6.018 13.911 1.00 50.03 100 GLN A C 1
ATOM 815 O O . GLN A 1 100 ? -14.291 5.660 15.074 1.00 50.03 100 GLN A O 1
ATOM 820 N N . ALA A 1 101 ? -13.916 7.156 13.452 1.00 46.44 101 ALA A N 1
ATOM 821 C CA . ALA A 1 101 ? -13.753 8.250 14.395 1.00 46.44 101 ALA A CA 1
ATOM 822 C C . ALA A 1 101 ? -15.169 8.512 14.906 1.00 46.44 101 ALA A C 1
ATOM 824 O O . ALA A 1 101 ? -16.077 8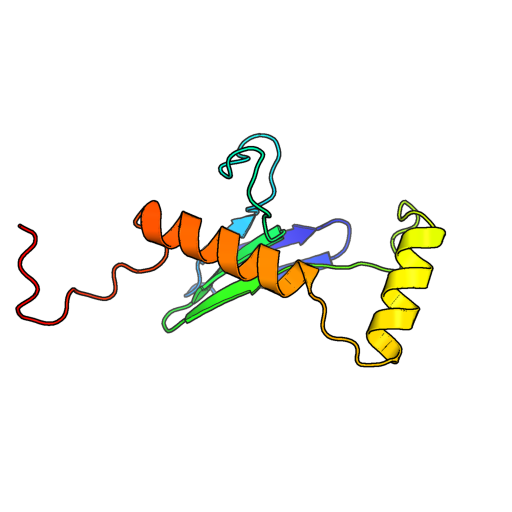.683 14.089 1.00 46.44 101 ALA A O 1
ATOM 825 N N . ASN A 1 102 ? -15.355 8.413 16.223 1.00 43.62 102 ASN A N 1
ATOM 826 C CA . ASN A 1 102 ? -16.604 8.721 16.910 1.00 43.62 102 ASN A CA 1
ATOM 827 C C . ASN A 1 102 ? -17.317 9.851 16.149 1.00 43.62 102 ASN A C 1
ATOM 829 O O . ASN A 1 102 ? -16.660 10.875 15.913 1.00 43.62 102 ASN A O 1
ATOM 833 N N . PRO A 1 103 ? -18.578 9.687 15.696 1.00 45.25 103 PRO A N 1
ATOM 834 C CA . PRO A 1 103 ? -19.263 10.792 15.046 1.00 45.25 103 PRO A CA 1
ATOM 835 C C . PRO A 1 103 ? -19.124 12.005 15.962 1.00 45.25 103 PRO A C 1
ATOM 837 O O . PRO A 1 103 ? -19.294 11.883 17.180 1.00 45.25 103 PRO A O 1
ATOM 840 N N . LEU A 1 104 ? -18.739 13.153 15.393 1.00 46.53 104 LEU A N 1
ATOM 841 C CA . LEU A 1 104 ? -18.761 14.408 16.136 1.00 46.53 104 LEU A CA 1
ATOM 842 C C . LEU A 1 104 ? -20.115 14.480 16.861 1.00 46.53 104 LEU A C 1
ATOM 844 O O . LEU A 1 104 ? -21.131 14.155 16.230 1.00 46.53 104 LEU A O 1
ATOM 848 N N . PRO A 1 105 ? -20.156 14.837 18.158 1.00 37.19 105 PRO A N 1
ATOM 849 C CA . PRO A 1 105 ? -21.410 14.880 18.896 1.00 37.19 105 PRO A CA 1
ATOM 850 C C . PRO A 1 105 ? -22.415 15.742 18.118 1.00 37.19 105 PRO A C 1
ATOM 852 O O . PRO A 1 105 ? -22.190 16.938 17.952 1.00 37.19 105 PRO A O 1
ATOM 855 N N . GLY A 1 106 ? -23.479 15.128 17.588 1.00 46.38 106 GLY A N 1
ATOM 856 C CA . GLY A 1 106 ? -24.521 15.817 16.814 1.00 46.38 106 GLY A CA 1
ATOM 857 C C . GLY A 1 106 ? -24.653 15.449 15.329 1.00 46.38 106 GLY A C 1
ATOM 858 O O . GLY A 1 106 ? -25.581 15.937 14.690 1.00 46.38 106 GLY A O 1
ATOM 859 N N . ALA A 1 107 ? -23.811 14.577 14.765 1.00 47.59 107 ALA A N 1
ATOM 860 C CA . ALA A 1 107 ? -24.056 14.042 13.421 1.00 47.59 107 ALA A CA 1
ATOM 861 C C . ALA A 1 107 ? -25.115 12.923 13.472 1.00 47.59 107 ALA A C 1
ATOM 863 O O . ALA A 1 107 ? -24.791 11.737 13.575 1.00 47.59 107 ALA A O 1
ATOM 864 N N . HIS A 1 108 ? -26.391 13.309 13.443 1.00 44.31 108 HIS A N 1
ATOM 865 C CA . HIS A 1 108 ? -27.486 12.380 13.182 1.00 44.31 108 HIS A CA 1
ATOM 866 C C . HIS A 1 108 ? -27.331 11.802 11.771 1.00 44.31 108 HIS A C 1
ATOM 868 O O . HIS A 1 108 ? -27.051 12.526 10.818 1.00 44.31 108 HIS A O 1
ATOM 874 N N . ARG A 1 109 ? -27.462 10.479 11.661 1.00 49.78 109 ARG A N 1
ATOM 875 C CA . ARG A 1 109 ? -27.661 9.813 10.375 1.00 49.78 109 ARG A CA 1
ATOM 876 C C . ARG A 1 109 ? -29.156 9.892 10.077 1.00 49.78 109 ARG A C 1
ATOM 878 O O . ARG A 1 109 ? -29.934 9.413 10.903 1.00 49.78 109 ARG A O 1
ATOM 885 N N . ASP A 1 110 ? -29.500 10.545 8.973 1.00 54.34 1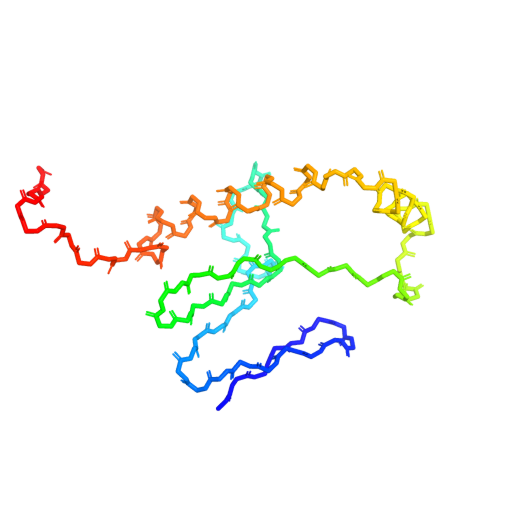10 ASP A N 1
ATOM 886 C CA . ASP A 1 110 ? -30.849 10.542 8.394 1.00 54.34 110 ASP A CA 1
ATOM 887 C C . ASP A 1 110 ? -31.254 9.133 7.926 1.00 54.34 110 ASP A C 1
ATOM 889 O O . ASP A 1 110 ? -30.355 8.368 7.491 1.00 54.34 110 ASP A O 1
#